Protein AF-A0A9D9C9A5-F1 (afdb_monomer)

Mean predicted aligned error: 6.44 Å

Radius of gyration: 15.31 Å; Cα contacts (8 Å, |Δi|>4): 22; chains: 1; bounding box: 34×24×36 Å

pLDDT: mean 84.9, std 9.89, range [57.94, 95.25]

Structure (mmCIF, N/CA/C/O backbone):
data_AF-A0A9D9C9A5-F1
#
_entry.id   AF-A0A9D9C9A5-F1
#
loop_
_atom_site.group_PDB
_atom_site.id
_atom_site.type_symbol
_atom_site.label_atom_id
_atom_site.label_alt_id
_atom_site.label_comp_id
_atom_site.label_asym_id
_atom_site.label_entity_id
_atom_site.label_seq_id
_atom_site.pdbx_PDB_ins_code
_atom_site.Cartn_x
_atom_site.Cartn_y
_atom_site.Cartn_z
_atom_site.occupancy
_atom_site.B_iso_or_equiv
_atom_site.auth_seq_id
_atom_site.auth_comp_id
_atom_site.auth_asym_id
_atom_site.auth_atom_id
_atom_site.pdbx_PDB_model_num
ATOM 1 N N . ALA A 1 1 ? -18.524 -10.266 12.549 1.00 64.12 1 ALA A N 1
ATOM 2 C CA . ALA A 1 1 ? -17.549 -9.517 11.728 1.00 64.12 1 ALA A CA 1
ATOM 3 C C . ALA A 1 1 ? -16.683 -10.446 10.864 1.00 64.12 1 ALA A C 1
ATOM 5 O O . ALA A 1 1 ? -16.920 -10.487 9.667 1.00 64.12 1 ALA A O 1
ATOM 6 N N . ALA A 1 2 ? -15.784 -11.264 11.436 1.00 70.75 2 ALA A N 1
ATOM 7 C CA . ALA A 1 2 ? -14.871 -12.154 10.686 1.00 70.75 2 ALA A CA 1
ATOM 8 C C . ALA A 1 2 ? -15.562 -13.043 9.630 1.00 70.75 2 ALA A C 1
ATOM 10 O O . ALA A 1 2 ? -15.229 -12.999 8.451 1.00 70.75 2 ALA A O 1
ATOM 11 N N . LYS A 1 3 ? -16.603 -13.780 10.049 1.00 73.56 3 LYS A N 1
ATOM 12 C CA . LYS A 1 3 ? -17.373 -14.698 9.191 1.00 73.56 3 LYS A CA 1
ATOM 13 C C . LYS A 1 3 ? -18.083 -14.001 8.020 1.00 73.56 3 LYS A C 1
ATOM 15 O O . LYS A 1 3 ? -18.240 -14.609 6.974 1.00 73.56 3 LYS A O 1
ATOM 20 N N . ALA A 1 4 ? -18.494 -12.742 8.189 1.00 81.50 4 ALA A N 1
ATOM 21 C CA . ALA A 1 4 ? -19.130 -11.958 7.125 1.00 81.50 4 ALA A CA 1
ATOM 22 C C . ALA A 1 4 ? -18.104 -11.394 6.127 1.00 81.50 4 ALA A C 1
ATOM 24 O O . ALA A 1 4 ? -18.422 -11.211 4.961 1.00 81.50 4 ALA A O 1
ATOM 25 N N . MET A 1 5 ? -16.874 -11.145 6.588 1.00 80.12 5 MET A N 1
ATOM 26 C CA . MET A 1 5 ? -15.762 -10.653 5.768 1.00 80.12 5 MET A CA 1
ATOM 27 C C . MET A 1 5 ? -14.928 -11.781 5.133 1.00 80.12 5 MET A C 1
ATOM 29 O O . MET A 1 5 ? -14.025 -11.495 4.358 1.00 80.12 5 MET A O 1
ATOM 33 N N . GLY A 1 6 ? -15.196 -13.052 5.459 1.00 83.75 6 GLY A N 1
ATOM 34 C CA . GLY A 1 6 ? -14.439 -14.197 4.935 1.00 83.75 6 GLY A CA 1
ATOM 35 C C . GLY A 1 6 ? -12.982 -14.265 5.409 1.00 83.75 6 GLY A C 1
ATOM 36 O O . GLY A 1 6 ? -12.186 -15.001 4.835 1.00 83.75 6 GLY A O 1
ATOM 37 N N . VAL A 1 7 ? -12.625 -13.509 6.450 1.00 84.50 7 VAL A N 1
ATOM 38 C CA . VAL A 1 7 ? -11.263 -13.435 6.996 1.00 84.50 7 VAL A CA 1
ATOM 39 C C . VAL A 1 7 ? -11.173 -14.170 8.324 1.00 84.50 7 VAL A C 1
ATOM 41 O O . VAL A 1 7 ? -12.144 -14.256 9.083 1.00 84.50 7 VAL A O 1
ATOM 44 N N . ALA A 1 8 ? -9.986 -14.687 8.632 1.00 86.56 8 ALA A N 1
ATOM 45 C CA . ALA A 1 8 ? -9.734 -15.293 9.926 1.00 86.56 8 ALA A CA 1
ATOM 46 C C . ALA A 1 8 ? -9.890 -14.256 11.053 1.00 86.56 8 ALA A C 1
ATOM 48 O O . ALA A 1 8 ? -9.526 -13.088 10.908 1.00 86.56 8 ALA A O 1
ATOM 49 N N . ALA A 1 9 ? -10.441 -14.686 12.191 1.00 81.31 9 ALA A N 1
ATOM 50 C CA . ALA A 1 9 ? -10.857 -13.785 13.268 1.00 81.31 9 ALA A CA 1
ATOM 51 C C . ALA A 1 9 ? -9.715 -12.943 13.861 1.00 81.31 9 ALA A C 1
ATOM 53 O O . ALA A 1 9 ? -9.971 -11.864 14.391 1.00 81.31 9 ALA A O 1
ATOM 54 N N . PHE A 1 10 ? -8.470 -13.407 13.737 1.00 84.31 10 PHE A N 1
ATOM 55 C CA . PHE A 1 10 ? -7.297 -12.692 14.227 1.00 84.31 10 PHE A CA 1
ATOM 56 C C . PHE A 1 10 ? -7.020 -11.393 13.458 1.00 84.31 10 PHE A C 1
ATOM 58 O O . PHE A 1 10 ? -6.643 -10.404 14.076 1.00 84.31 10 PHE A O 1
ATOM 65 N N . PHE A 1 11 ? -7.311 -11.347 12.155 1.00 85.12 11 PHE A N 1
ATOM 66 C CA . PHE A 1 11 ? -7.073 -10.161 11.327 1.00 85.12 11 PHE A CA 1
ATOM 67 C C . PHE A 1 11 ? -8.102 -9.045 11.533 1.00 85.12 11 PHE A C 1
ATOM 69 O O . PHE A 1 11 ? -7.874 -7.908 11.130 1.00 85.12 11 PHE A O 1
ATOM 76 N N . VAL A 1 12 ? -9.251 -9.337 12.155 1.00 86.94 12 VAL A N 1
ATOM 77 C CA . VAL A 1 12 ? -10.326 -8.343 12.320 1.00 86.94 12 VAL A CA 1
ATOM 78 C C . VAL A 1 12 ? -9.848 -7.129 13.113 1.00 86.94 12 VAL A C 1
ATOM 80 O O . VAL A 1 12 ? -10.162 -6.005 12.733 1.00 86.94 12 VAL A O 1
ATOM 83 N N . LYS A 1 13 ? -9.040 -7.340 14.159 1.00 87.94 13 LYS A N 1
ATOM 84 C CA . LYS A 1 13 ? -8.485 -6.246 14.970 1.00 87.94 13 LYS A CA 1
ATOM 85 C C . LYS A 1 13 ? -7.553 -5.338 14.165 1.00 87.94 13 LYS A C 1
ATOM 87 O O . LYS A 1 13 ? -7.587 -4.116 14.332 1.00 87.94 13 LYS A O 1
ATOM 92 N N . ASP A 1 14 ? -6.756 -5.925 13.279 1.00 89.31 14 ASP A N 1
ATOM 93 C CA . ASP A 1 14 ? -5.828 -5.178 12.431 1.00 89.31 14 ASP A CA 1
ATOM 94 C C . ASP A 1 14 ? -6.596 -4.343 11.402 1.00 89.31 14 ASP A C 1
ATOM 96 O O . ASP A 1 14 ? -6.295 -3.164 11.217 1.00 89.31 14 ASP A O 1
ATOM 100 N N . TYR A 1 15 ? -7.657 -4.901 10.807 1.00 88.00 15 T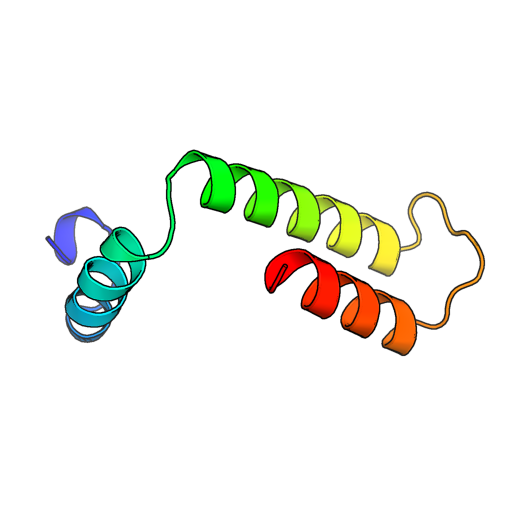YR A N 1
ATOM 101 C CA . TYR A 1 15 ? -8.529 -4.166 9.887 1.00 88.00 15 TYR A CA 1
ATOM 102 C C . TYR A 1 15 ? -9.283 -3.022 10.571 1.00 88.00 15 TYR A C 1
ATOM 104 O O . TYR A 1 15 ? -9.345 -1.924 10.022 1.00 88.00 15 TYR A O 1
ATOM 112 N N . GLU A 1 16 ? -9.816 -3.238 11.776 1.00 89.75 16 GLU A N 1
ATOM 113 C CA . GLU A 1 16 ? -10.481 -2.186 12.558 1.00 89.75 16 GLU A CA 1
ATOM 114 C C . GLU A 1 16 ? -9.528 -1.044 12.918 1.00 89.75 16 GLU A C 1
ATOM 116 O O . GLU A 1 16 ? -9.920 0.125 12.935 1.00 89.75 16 GLU A O 1
ATOM 121 N N . THR A 1 17 ? -8.264 -1.369 13.190 1.00 92.31 17 THR A N 1
ATOM 122 C CA . THR A 1 17 ? -7.235 -0.372 13.487 1.00 92.31 17 THR A CA 1
ATOM 123 C C . THR A 1 17 ? -6.848 0.384 12.219 1.00 92.31 17 THR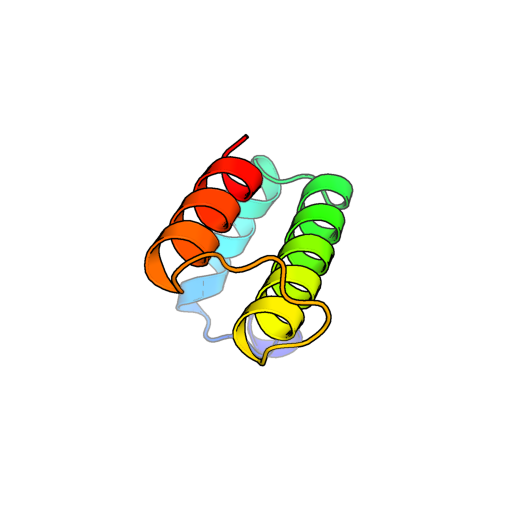 A C 1
ATOM 125 O O . THR A 1 17 ? -6.864 1.613 12.218 1.00 92.31 17 THR A O 1
ATOM 128 N N . ALA A 1 18 ? -6.592 -0.321 11.114 1.00 89.75 18 ALA A N 1
ATOM 129 C CA . ALA A 1 18 ? -6.248 0.277 9.826 1.00 89.75 18 ALA A CA 1
ATOM 130 C C . ALA A 1 18 ? -7.366 1.178 9.273 1.00 89.75 18 ALA A C 1
ATOM 132 O O . ALA A 1 18 ? -7.079 2.250 8.742 1.00 89.75 18 ALA A O 1
ATOM 133 N N . ALA A 1 19 ? -8.636 0.809 9.460 1.00 90.19 19 ALA A N 1
ATOM 134 C CA . ALA A 1 19 ? -9.785 1.598 9.010 1.00 90.19 19 ALA A CA 1
ATOM 135 C C . ALA A 1 19 ? -9.843 3.011 9.624 1.00 90.19 19 ALA A C 1
ATOM 137 O O . ALA A 1 19 ? -10.475 3.899 9.057 1.00 90.19 19 ALA A O 1
ATOM 138 N N . LYS A 1 20 ? -9.168 3.246 10.759 1.00 92.06 20 LYS A N 1
ATOM 139 C CA . LYS A 1 20 ? -9.053 4.578 11.378 1.00 92.06 20 LYS A CA 1
ATOM 140 C C . LYS A 1 20 ? -8.018 5.474 10.695 1.00 92.06 20 LYS A C 1
ATOM 142 O O . LYS A 1 20 ? -8.122 6.691 10.789 1.00 92.06 20 LYS A O 1
ATOM 147 N N . PHE A 1 21 ? -7.024 4.883 10.033 1.00 89.62 21 PHE A N 1
ATOM 148 C CA . PHE A 1 21 ? -5.902 5.599 9.415 1.00 89.62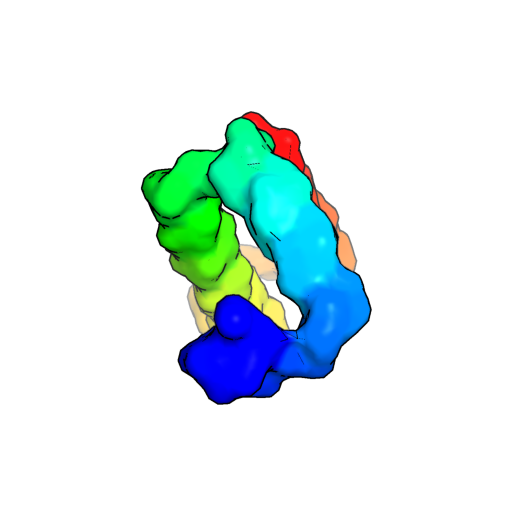 21 PHE A CA 1
ATOM 149 C C . PHE A 1 21 ? -6.036 5.719 7.893 1.00 89.62 21 PHE A C 1
ATOM 151 O O . PHE A 1 21 ? -5.519 6.666 7.304 1.00 89.62 21 PHE A O 1
ATOM 158 N N . TYR A 1 22 ? -6.743 4.788 7.250 1.00 89.50 22 TYR A N 1
ATOM 159 C CA . TYR A 1 22 ? -6.915 4.757 5.801 1.00 89.50 22 TYR A CA 1
ATOM 160 C C . TYR A 1 22 ? -8.358 5.076 5.417 1.00 89.50 22 TYR A C 1
ATOM 162 O O . TYR A 1 22 ? -9.274 4.291 5.655 1.00 89.50 22 TYR A O 1
ATOM 170 N N . SER A 1 23 ? -8.563 6.232 4.783 1.00 93.69 23 SER A N 1
ATOM 171 C CA . SER A 1 23 ? -9.862 6.584 4.211 1.00 93.69 23 SER A CA 1
ATOM 172 C C . SER A 1 23 ? -10.197 5.690 3.014 1.00 93.69 23 SER A C 1
ATOM 174 O O . SER A 1 23 ? -9.308 5.228 2.296 1.00 93.69 23 SER A O 1
ATOM 176 N N . VAL A 1 24 ? -11.492 5.497 2.743 1.00 92.75 24 VAL A N 1
ATOM 177 C CA . VAL A 1 24 ? -11.966 4.689 1.603 1.00 92.75 24 VAL A CA 1
ATOM 178 C C . VAL A 1 24 ? -11.361 5.168 0.281 1.00 92.75 24 VAL A C 1
ATOM 180 O O . VAL A 1 24 ? -10.953 4.353 -0.540 1.00 92.75 24 VAL A O 1
ATOM 183 N N . ARG A 1 25 ? -11.241 6.488 0.094 1.00 93.56 25 ARG A N 1
ATOM 184 C CA . ARG A 1 25 ? -10.624 7.067 -1.104 1.00 93.56 25 ARG A CA 1
ATOM 185 C C . ARG A 1 25 ? -9.158 6.654 -1.247 1.00 93.56 25 ARG A C 1
ATOM 187 O O . ARG A 1 25 ? -8.797 6.128 -2.292 1.00 93.56 25 ARG A O 1
ATOM 194 N N . LYS A 1 26 ? -8.355 6.791 -0.182 1.00 91.44 26 LYS A N 1
ATOM 195 C CA . LYS A 1 26 ? -6.941 6.378 -0.195 1.00 91.44 26 LYS A CA 1
ATOM 196 C C . LYS A 1 26 ? -6.794 4.881 -0.483 1.00 91.44 26 LYS A C 1
ATOM 198 O O . LYS A 1 26 ? -5.901 4.482 -1.220 1.00 91.44 26 LYS A O 1
ATOM 203 N N . ILE A 1 27 ? -7.691 4.048 0.049 1.00 93.00 27 ILE A N 1
ATOM 204 C CA . ILE A 1 27 ? -7.692 2.603 -0.225 1.00 93.00 27 ILE A CA 1
ATOM 205 C C . ILE A 1 27 ? -7.945 2.325 -1.715 1.00 93.00 27 ILE A C 1
ATOM 207 O O . ILE A 1 27 ? -7.230 1.523 -2.313 1.00 93.00 27 ILE A O 1
ATOM 211 N N . LEU A 1 28 ? -8.934 2.984 -2.326 1.00 95.00 28 LEU A N 1
ATOM 212 C CA . LEU A 1 28 ? -9.245 2.815 -3.751 1.00 95.00 28 LEU A CA 1
ATOM 213 C C . LEU A 1 28 ? -8.099 3.286 -4.656 1.00 95.00 28 LEU A C 1
ATOM 215 O O . LEU A 1 28 ? -7.757 2.594 -5.620 1.00 95.00 28 LEU A O 1
ATOM 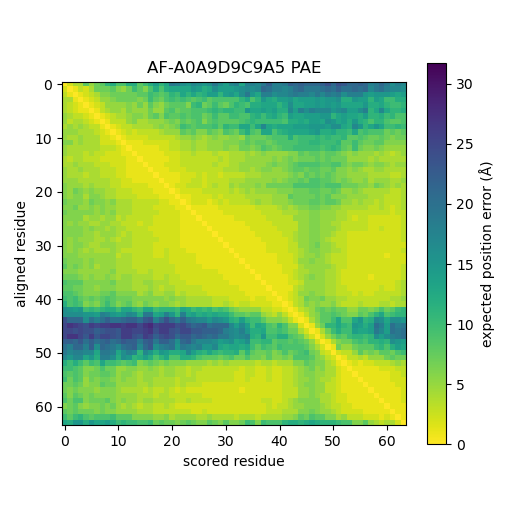219 N N . ASP A 1 29 ? -7.480 4.417 -4.318 1.00 94.75 29 ASP A N 1
ATOM 220 C CA . ASP A 1 29 ? -6.320 4.947 -5.038 1.00 94.75 29 ASP A CA 1
ATOM 221 C C . ASP A 1 29 ? -5.137 3.963 -4.947 1.00 94.75 29 ASP A C 1
ATOM 223 O O . ASP A 1 29 ? -4.553 3.592 -5.966 1.00 94.75 29 ASP A O 1
ATOM 227 N N . ASN A 1 30 ? -4.860 3.428 -3.752 1.00 94.75 30 ASN A N 1
ATOM 228 C CA . ASN A 1 30 ? -3.813 2.427 -3.532 1.00 94.75 30 ASN A CA 1
ATOM 229 C C . ASN A 1 30 ? -4.059 1.128 -4.318 1.00 94.75 30 ASN A C 1
ATOM 231 O O . ASN A 1 30 ? -3.129 0.576 -4.905 1.00 94.75 30 ASN A O 1
ATOM 235 N N . ILE A 1 31 ? -5.300 0.631 -4.366 1.00 95.25 31 ILE A N 1
ATOM 236 C CA . ILE A 1 31 ? -5.651 -0.567 -5.151 1.00 95.25 31 ILE A CA 1
ATOM 237 C C . ILE A 1 31 ? -5.435 -0.318 -6.647 1.00 95.25 31 ILE A C 1
ATOM 239 O O . ILE A 1 31 ? -4.925 -1.193 -7.350 1.00 95.25 31 ILE A O 1
ATOM 243 N N . THR A 1 32 ? -5.815 0.862 -7.138 1.00 95.25 32 THR A N 1
ATOM 244 C CA . THR A 1 32 ? -5.610 1.250 -8.541 1.00 95.25 32 THR A CA 1
ATOM 245 C C . THR A 1 32 ? -4.124 1.272 -8.876 1.00 95.25 32 THR A C 1
ATOM 247 O O . THR A 1 32 ? -3.702 0.632 -9.838 1.00 95.25 32 THR A O 1
ATOM 250 N N . LEU A 1 33 ? -3.321 1.898 -8.018 1.00 94.25 33 LEU 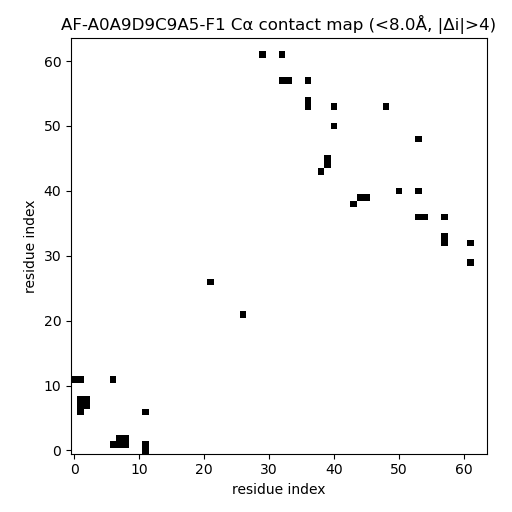A N 1
ATOM 251 C CA . LEU A 1 33 ? -1.874 1.957 -8.161 1.00 94.25 33 LEU A CA 1
ATOM 252 C C . LEU A 1 33 ? -1.241 0.556 -8.201 1.00 94.25 33 LEU A C 1
ATOM 254 O O . LEU A 1 33 ? -0.446 0.264 -9.089 1.00 94.25 33 LEU A O 1
ATOM 258 N N . ILE A 1 34 ? -1.627 -0.346 -7.294 1.00 94.31 34 ILE A N 1
ATOM 259 C CA . ILE A 1 34 ? -1.115 -1.727 -7.287 1.00 94.31 34 ILE A CA 1
ATOM 260 C C . ILE A 1 34 ? -1.413 -2.432 -8.619 1.00 94.31 34 ILE A C 1
ATOM 262 O O . ILE A 1 34 ? -0.540 -3.109 -9.158 1.00 94.31 34 ILE A O 1
ATOM 266 N N . ARG A 1 35 ? -2.613 -2.250 -9.185 1.00 92.94 35 ARG A N 1
ATOM 267 C CA . ARG A 1 35 ? -2.991 -2.849 -10.479 1.00 92.94 35 ARG A CA 1
ATOM 268 C C . ARG A 1 35 ? -2.175 -2.293 -11.642 1.00 92.94 35 ARG A C 1
ATOM 270 O O . ARG A 1 35 ? -1.776 -3.048 -12.523 1.00 92.94 35 ARG A O 1
ATOM 277 N N . GLU A 1 36 ? -1.916 -0.990 -11.647 1.00 90.88 36 GLU A N 1
ATOM 278 C CA . GLU A 1 36 ? -1.066 -0.368 -12.664 1.00 90.88 36 GLU A CA 1
ATOM 279 C C . GLU A 1 36 ? 0.364 -0.910 -12.608 1.00 90.88 36 GLU A C 1
ATOM 281 O O . GLU A 1 36 ? 0.955 -1.209 -13.645 1.00 90.88 36 GLU A O 1
ATOM 286 N N . TYR A 1 37 ? 0.916 -1.066 -11.405 1.00 89.88 37 TYR A N 1
ATOM 287 C CA . TYR A 1 37 ? 2.277 -1.565 -11.214 1.00 89.88 37 TYR A CA 1
ATOM 288 C C . TYR A 1 37 ? 2.402 -3.069 -11.483 1.00 89.88 37 TYR A C 1
ATOM 290 O O . TYR A 1 37 ? 3.419 -3.492 -12.026 1.00 89.88 37 TYR A O 1
ATOM 298 N N . ASP A 1 38 ? 1.363 -3.860 -11.206 1.00 90.25 38 ASP A N 1
ATOM 299 C CA . ASP A 1 38 ? 1.280 -5.267 -11.621 1.00 90.25 38 ASP A CA 1
ATOM 300 C C . ASP A 1 38 ? 1.246 -5.416 -13.154 1.00 90.25 38 ASP A C 1
ATOM 302 O O . ASP A 1 38 ? 1.886 -6.305 -13.713 1.00 90.25 38 ASP A O 1
ATOM 306 N N . ALA A 1 39 ? 0.562 -4.518 -13.871 1.00 89.44 39 ALA A N 1
ATOM 307 C CA . ALA A 1 39 ? 0.604 -4.507 -15.333 1.00 89.44 39 ALA A CA 1
ATOM 308 C C . ALA A 1 39 ? 1.995 -4.107 -15.863 1.00 89.44 39 ALA A C 1
ATOM 310 O O . ALA A 1 39 ? 2.508 -4.734 -16.794 1.00 89.44 39 ALA A O 1
ATOM 311 N N . LYS A 1 40 ? 2.627 -3.094 -15.252 1.00 86.50 40 LYS A N 1
ATOM 312 C CA . LYS A 1 40 ? 3.980 -2.643 -15.617 1.00 86.50 40 LYS A CA 1
ATOM 313 C C . LYS A 1 40 ? 5.034 -3.728 -15.389 1.00 86.50 40 LYS A C 1
ATOM 315 O O . LYS A 1 40 ? 5.862 -3.930 -16.272 1.00 86.50 40 LYS A O 1
ATOM 320 N N . SER A 1 41 ? 4.978 -4.459 -14.272 1.00 83.56 41 SER A N 1
ATOM 321 C CA . SER A 1 41 ? 5.922 -5.554 -13.986 1.00 83.56 41 SER A CA 1
ATOM 322 C C . SER A 1 41 ? 5.772 -6.723 -14.964 1.00 83.56 41 SER A C 1
ATOM 324 O O . SER A 1 41 ? 6.734 -7.422 -15.259 1.00 83.56 41 SER A O 1
ATOM 326 N N . LYS A 1 42 ? 4.581 -6.894 -15.549 1.00 86.19 42 LYS A N 1
ATOM 327 C CA . LYS A 1 42 ? 4.310 -7.849 -16.637 1.00 86.19 42 LYS A CA 1
ATOM 328 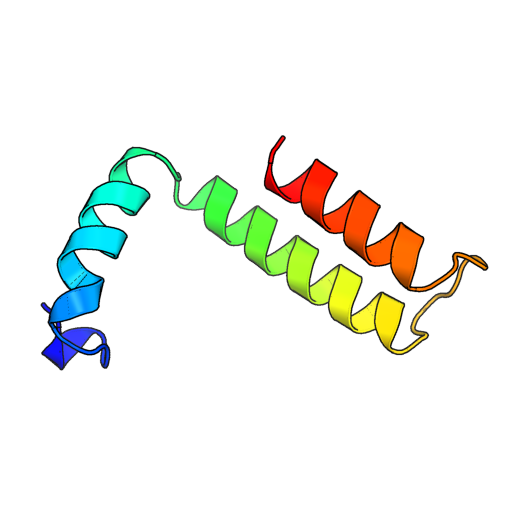C C . LYS 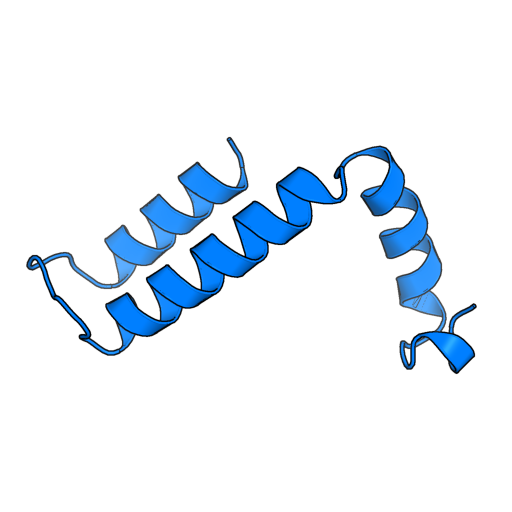A 1 42 ? 4.712 -7.330 -18.025 1.00 86.19 42 LYS A C 1
ATOM 330 O O . LYS A 1 42 ? 4.447 -7.993 -19.025 1.00 86.19 42 LYS A O 1
ATOM 335 N N . GLY A 1 43 ? 5.335 -6.154 -18.109 1.00 76.50 43 GLY A N 1
ATOM 336 C CA . GLY A 1 43 ? 5.838 -5.569 -19.351 1.00 76.50 43 GLY A CA 1
ATOM 337 C C . GLY A 1 43 ? 4.809 -4.767 -20.153 1.00 76.50 43 GLY A C 1
ATOM 338 O O . GLY A 1 43 ? 5.086 -4.380 -21.290 1.00 76.50 43 GLY A O 1
ATOM 339 N N . PHE A 1 44 ? 3.629 -4.480 -19.593 1.00 72.50 44 PHE A N 1
ATOM 340 C CA . PHE A 1 44 ? 2.639 -3.634 -20.256 1.00 72.50 44 PHE A CA 1
ATOM 341 C C . PHE A 1 44 ? 3.076 -2.161 -20.198 1.00 72.50 44 PHE A C 1
ATOM 343 O O . PHE A 1 44 ? 3.162 -1.577 -19.120 1.00 72.50 44 PHE A O 1
ATOM 350 N N . ARG A 1 45 ? 3.329 -1.552 -21.368 1.00 61.56 45 ARG A N 1
ATOM 351 C CA . ARG A 1 45 ? 3.816 -0.163 -21.534 1.00 61.56 45 ARG A CA 1
ATOM 352 C C . ARG A 1 45 ? 5.156 0.124 -20.834 1.00 61.56 45 ARG A C 1
ATOM 354 O O . ARG A 1 45 ? 5.257 1.080 -20.066 1.00 61.56 45 ARG A O 1
ATOM 361 N N . GLN A 1 46 ? 6.190 -0.673 -21.107 1.00 62.06 46 GLN A N 1
ATOM 362 C CA . GLN A 1 46 ? 7.526 -0.393 -20.569 1.00 62.06 46 GLN A CA 1
ATOM 363 C C . GLN A 1 46 ? 8.082 0.966 -21.035 1.00 62.06 46 GLN A C 1
ATOM 365 O O . GLN A 1 46 ? 8.267 1.206 -22.227 1.00 62.06 46 GLN A O 1
ATOM 370 N N . THR A 1 47 ? 8.447 1.802 -20.067 1.00 57.94 47 THR A N 1
ATOM 371 C CA . THR A 1 47 ? 9.695 2.578 -20.091 1.00 57.94 47 THR A CA 1
ATOM 372 C C . THR A 1 47 ? 10.730 1.716 -19.367 1.00 57.94 47 THR A C 1
ATOM 374 O O . THR A 1 47 ? 10.396 1.151 -18.332 1.00 57.94 47 THR A O 1
ATOM 377 N N . ALA A 1 48 ? 11.934 1.559 -19.918 1.00 61.31 48 ALA A N 1
ATOM 378 C CA . ALA A 1 48 ? 12.973 0.615 -19.482 1.00 61.31 48 ALA A CA 1
ATOM 379 C C . ALA A 1 48 ? 13.484 0.830 -18.035 1.00 61.31 48 ALA A C 1
ATOM 381 O O . ALA A 1 48 ? 14.599 1.299 -17.828 1.00 61.31 48 ALA A O 1
ATOM 382 N N . LEU A 1 49 ? 12.666 0.509 -17.034 1.00 62.97 49 LEU A N 1
ATOM 383 C CA . LEU A 1 49 ? 13.012 0.519 -15.614 1.00 62.97 49 LEU A CA 1
ATOM 384 C C . LEU A 1 49 ? 13.259 -0.917 -15.157 1.00 62.97 49 LEU A C 1
ATOM 386 O O . LEU A 1 49 ? 12.503 -1.821 -15.510 1.00 62.97 49 LEU A O 1
ATOM 390 N N . ALA A 1 50 ? 14.310 -1.129 -14.370 1.00 70.50 50 ALA A N 1
ATOM 391 C CA . ALA A 1 50 ? 14.579 -2.434 -13.779 1.00 70.50 50 ALA A CA 1
ATOM 392 C C . ALA A 1 50 ? 13.486 -2.785 -12.749 1.00 70.50 50 ALA A C 1
ATOM 394 O O . ALA A 1 50 ? 13.045 -1.916 -11.996 1.00 70.50 50 ALA A O 1
ATOM 395 N N 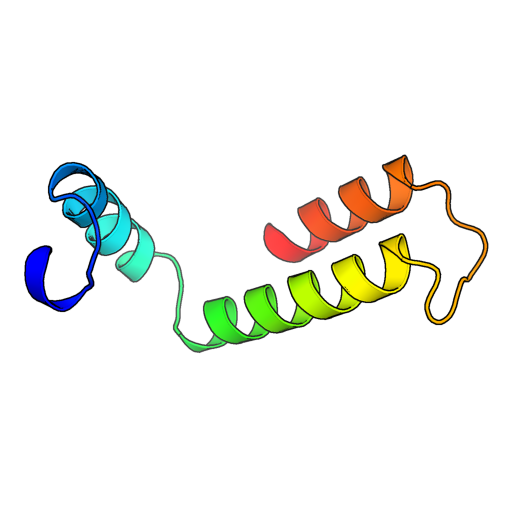. ASP A 1 51 ? 13.083 -4.058 -12.654 1.00 67.00 51 ASP A N 1
ATOM 396 C CA . ASP A 1 51 ? 11.981 -4.513 -11.780 1.00 67.00 51 ASP A CA 1
ATOM 397 C C . ASP A 1 51 ? 12.110 -4.044 -10.314 1.00 67.00 51 ASP A C 1
ATOM 399 O O . ASP A 1 51 ? 11.117 -3.734 -9.650 1.00 67.00 51 ASP A O 1
ATOM 403 N N . GLY A 1 52 ? 13.342 -3.933 -9.803 1.00 78.88 52 GLY A N 1
ATOM 404 C CA . GLY A 1 52 ? 13.614 -3.435 -8.450 1.00 78.88 52 GLY A CA 1
ATOM 405 C C . GLY A 1 52 ? 13.297 -1.946 -8.244 1.00 78.88 52 GLY A C 1
ATOM 406 O O . GLY A 1 52 ? 12.940 -1.539 -7.137 1.00 78.88 52 GLY A O 1
ATOM 407 N N . GLU A 1 53 ? 13.390 -1.127 -9.291 1.00 84.25 53 GLU A N 1
ATOM 408 C CA . GLU A 1 53 ? 13.042 0.298 -9.242 1.00 84.25 53 GLU A CA 1
ATOM 409 C C . GLU A 1 53 ? 11.528 0.499 -9.275 1.00 84.25 53 GLU A C 1
ATOM 411 O O . GLU A 1 53 ? 11.000 1.346 -8.553 1.00 84.25 53 GLU A O 1
ATOM 416 N N . LEU A 1 54 ? 10.821 -0.347 -10.028 1.00 86.19 54 LEU A N 1
ATOM 417 C CA . LEU A 1 54 ? 9.365 -0.330 -10.115 1.00 86.19 54 LEU A CA 1
ATOM 418 C C . LEU A 1 54 ? 8.716 -0.613 -8.749 1.00 86.19 54 LEU A C 1
ATOM 420 O O . LEU A 1 54 ? 7.797 0.095 -8.333 1.00 86.19 54 LEU A O 1
ATOM 424 N N . LEU A 1 55 ? 9.230 -1.606 -8.013 1.00 88.75 55 LEU A N 1
ATOM 425 C CA . LEU 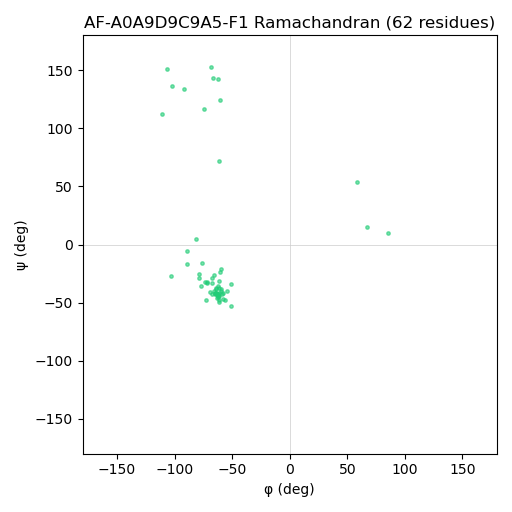A 1 55 ? 8.763 -1.901 -6.656 1.00 88.75 55 LEU A CA 1
ATOM 426 C C . LEU A 1 55 ? 9.065 -0.751 -5.685 1.00 88.75 55 LEU A C 1
ATOM 428 O O . LEU A 1 55 ? 8.220 -0.397 -4.862 1.00 88.75 55 LEU A O 1
ATOM 432 N N . ARG A 1 56 ? 10.256 -0.148 -5.781 1.00 90.31 56 ARG A N 1
ATOM 433 C CA . ARG A 1 56 ? 10.636 0.989 -4.933 1.00 90.31 56 ARG A CA 1
ATOM 434 C C . ARG A 1 56 ? 9.704 2.180 -5.155 1.00 90.31 56 ARG A C 1
ATOM 436 O O . ARG A 1 56 ? 9.244 2.776 -4.185 1.00 90.31 56 ARG A O 1
ATOM 443 N N . GLU A 1 57 ? 9.396 2.495 -6.408 1.00 90.19 57 GLU A N 1
ATOM 444 C CA . GLU A 1 57 ? 8.484 3.585 -6.750 1.00 90.19 57 GLU A CA 1
ATOM 445 C C . GLU A 1 57 ? 7.055 3.314 -6.246 1.00 90.19 57 GLU A C 1
ATOM 447 O O . GLU A 1 57 ? 6.440 4.205 -5.656 1.00 90.19 57 GLU A O 1
ATOM 452 N N . LEU A 1 58 ? 6.548 2.081 -6.399 1.00 92.00 58 LEU A N 1
ATOM 453 C CA . LEU A 1 58 ? 5.246 1.672 -5.857 1.00 92.00 58 LEU A CA 1
ATOM 454 C C . LEU A 1 58 ? 5.169 1.908 -4.344 1.00 92.00 58 LEU A C 1
ATOM 456 O O . LEU A 1 58 ? 4.203 2.497 -3.861 1.00 92.00 58 LEU A O 1
ATOM 460 N N . LEU A 1 59 ? 6.190 1.476 -3.598 1.00 92.25 59 LEU A N 1
ATOM 461 C CA . LEU A 1 59 ? 6.237 1.642 -2.144 1.00 92.25 59 LEU A CA 1
ATOM 462 C C . LEU A 1 59 ? 6.252 3.119 -1.740 1.00 92.25 59 LEU A C 1
ATOM 464 O O . LEU A 1 59 ? 5.502 3.509 -0.847 1.00 92.25 59 LEU A O 1
ATOM 468 N N . CYS A 1 60 ? 7.048 3.950 -2.419 1.00 92.62 60 CYS A N 1
ATOM 469 C CA . CYS A 1 60 ? 7.060 5.392 -2.176 1.00 92.62 60 CYS A CA 1
ATOM 470 C C . CYS A 1 60 ? 5.680 6.021 -2.409 1.00 92.62 60 CYS A C 1
ATOM 472 O O . CYS A 1 60 ? 5.240 6.835 -1.603 1.00 92.62 60 CYS A O 1
ATOM 474 N N . ARG A 1 61 ? 4.977 5.626 -3.477 1.00 91.44 61 ARG A N 1
ATOM 475 C CA . ARG A 1 61 ? 3.645 6.153 -3.805 1.00 91.44 61 ARG A CA 1
ATOM 476 C C . ARG A 1 61 ? 2.541 5.658 -2.863 1.00 91.44 61 ARG A C 1
ATOM 478 O O . ARG A 1 61 ? 1.613 6.411 -2.607 1.00 91.44 61 ARG A O 1
ATOM 485 N N . LEU A 1 62 ? 2.634 4.431 -2.342 1.00 91.69 62 LEU A N 1
ATOM 486 C CA . LEU A 1 62 ? 1.671 3.887 -1.369 1.00 91.69 62 LEU A CA 1
ATOM 487 C C . LEU A 1 62 ? 1.796 4.524 0.024 1.00 91.69 62 LEU A C 1
ATOM 489 O O . LEU A 1 62 ? 0.803 4.604 0.752 1.00 91.69 62 LEU A O 1
ATOM 493 N N . LEU A 1 63 ? 3.016 4.915 0.406 1.00 85.81 63 LEU A N 1
ATOM 494 C CA . LEU A 1 63 ? 3.329 5.492 1.717 1.00 85.81 63 LEU A CA 1
ATOM 495 C C . LEU A 1 63 ? 3.194 7.020 1.767 1.00 85.81 63 LEU A C 1
ATOM 497 O O . LEU A 1 63 ? 3.124 7.570 2.867 1.00 85.81 63 LEU A O 1
ATOM 501 N N . ALA A 1 64 ? 3.156 7.683 0.608 1.00 78.19 64 ALA A N 1
ATOM 502 C CA . ALA A 1 64 ? 2.824 9.103 0.487 1.00 78.19 64 ALA A CA 1
ATOM 503 C C . ALA A 1 64 ? 1.375 9.387 0.937 1.00 78.19 64 ALA A C 1
ATOM 505 O O . ALA A 1 64 ? 1.130 10.485 1.476 1.00 78.19 64 ALA A O 1
#

Secondary structure (DSSP, 8-state):
-HHHHTS-GGGHHHHHHHTTTS-HHHHHHHHHHHHHHHHHHTTTT--S--HHHHHHHHHHHHH-

Sequence (64 aa):
AAKAMGVAAFFVKDYETAAKFYSVRKILDNITLIREYDAKSKGFRQTALADGELLRELLCRLLA

Solvent-accessible surface area (backbone atoms only — not comparable to full-atom values): 3927 Å² total; per-residue (Å²): 109,32,82,82,68,77,45,64,68,78,54,46,62,55,51,61,54,46,58,75,76,49,51,71,64,60,51,54,52,46,54,51,50,53,53,54,51,55,41,40,75,72,56,52,84,71,70,100,66,57,74,72,55,56,54,52,51,50,52,55,64,68,74,105

Foldseek 3Di:
DCVVVVHDPVCPVVVVVVPVVADPVLVVVLVVLVVVLVCVLVVNPDPPDDNVVSVVVSVVVNVD